Protein AF-A0A0D0CX44-F1 (afdb_monomer_lite)

Foldseek 3Di:
DVLVVLLVVVLVVDDDPVVSVVSVVVRDPDVVSVVVVVLVPDDPVCNVLVVQLVVCCVPPPDHDDPVNSVVSSVDDPPD

pLDDT: mean 85.14, std 7.37, range [43.28, 93.44]

Sequence (79 aa):
FRWVDCQLHSLHALKMPKAIHNALTRLPKDLDEIYSEILQKIDDANYDSVHHIFMWLMYAYEPLNLNQVADILAIDLEE

Secondary structure (DSSP, 8-state):
-HHHHHHHHHHHT--SHHHHHHHHHT--SSHHHHHHHHHTTS-HHHHHHHHHHHHHHHH-SSPPPHHHHHHHHT-----

Organism: NCBI:txid944289

Radius of gyration: 16.03 Å; chains: 1; bounding box: 40×22×40 Å

Structure (mmCIF, N/CA/C/O backbone):
data_AF-A0A0D0CX44-F1
#
_entry.id   AF-A0A0D0CX44-F1
#
loop_
_atom_site.group_PDB
_atom_site.id
_atom_site.type_symbol
_atom_site.label_atom_id
_atom_site.label_alt_id
_atom_site.label_comp_id
_atom_site.label_asym_id
_atom_site.label_entity_id
_atom_site.label_seq_id
_atom_site.pdbx_PDB_ins_code
_atom_site.Cartn_x
_atom_site.Cartn_y
_atom_site.Cartn_z
_atom_site.occupancy
_atom_site.B_iso_or_equiv
_atom_site.auth_seq_id
_atom_site.auth_comp_id
_atom_site.auth_asym_id
_atom_site.auth_atom_id
_atom_site.pdbx_PDB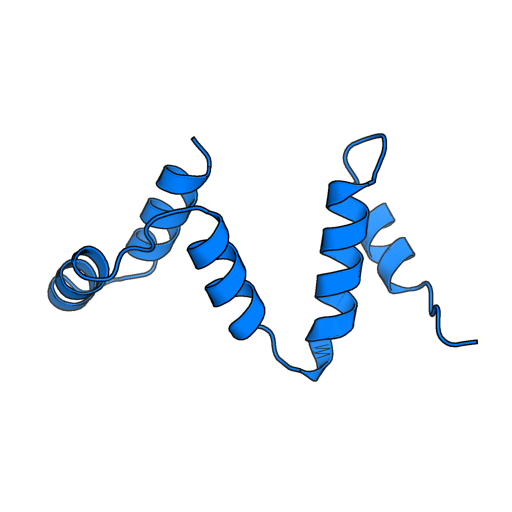_model_num
ATOM 1 N N . PHE A 1 1 ? -14.943 9.703 -3.923 1.00 75.25 1 PHE A N 1
ATOM 2 C CA . PHE A 1 1 ? -15.150 8.279 -3.571 1.00 75.25 1 PHE A CA 1
ATOM 3 C C . PHE A 1 1 ? -13.932 7.620 -2.911 1.00 75.25 1 PHE A C 1
ATOM 5 O O . PHE A 1 1 ? -14.144 6.931 -1.925 1.00 75.25 1 PHE A O 1
ATOM 12 N N . ARG A 1 2 ? -12.679 7.856 -3.356 1.00 82.75 2 ARG A N 1
ATOM 13 C CA . ARG A 1 2 ? -11.466 7.256 -2.742 1.00 82.75 2 ARG A CA 1
ATOM 14 C C . ARG A 1 2 ? -11.308 7.494 -1.233 1.00 82.75 2 ARG A C 1
ATOM 16 O O . ARG A 1 2 ? -10.906 6.583 -0.533 1.00 82.75 2 ARG A O 1
ATOM 23 N N . TRP A 1 3 ? -11.680 8.670 -0.727 1.00 84.88 3 TRP A N 1
ATOM 24 C CA . TRP A 1 3 ? -11.591 8.979 0.708 1.00 84.88 3 TRP A CA 1
ATOM 25 C C . TRP A 1 3 ? -12.367 7.985 1.589 1.00 84.88 3 TRP A C 1
ATOM 27 O O . TRP A 1 3 ? -11.800 7.386 2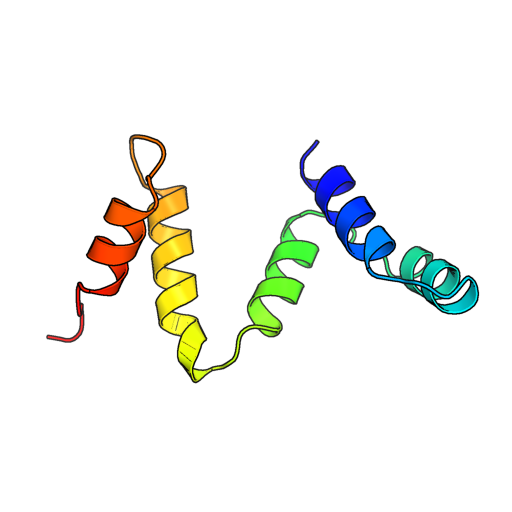.497 1.00 84.88 3 TRP A O 1
ATOM 37 N N . VAL A 1 4 ? -13.640 7.740 1.256 1.00 86.62 4 VAL A N 1
ATOM 38 C CA . VAL A 1 4 ? -14.506 6.798 1.986 1.00 86.62 4 VAL A CA 1
ATOM 39 C C . VAL A 1 4 ? -13.983 5.364 1.874 1.00 86.62 4 VAL A C 1
ATOM 41 O O . VAL A 1 4 ? -14.001 4.625 2.854 1.00 86.62 4 VAL A O 1
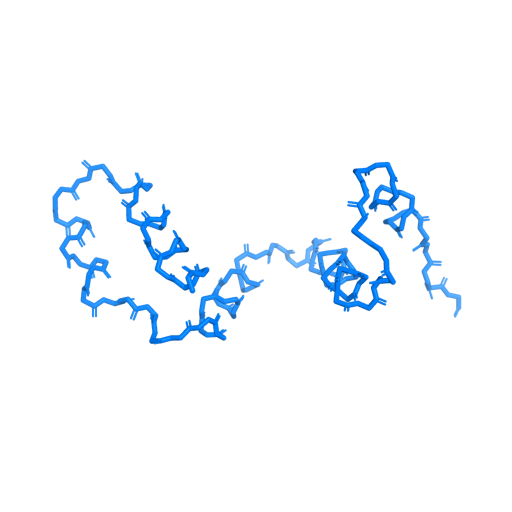ATOM 44 N N . ASP A 1 5 ? -13.478 4.982 0.698 1.00 87.06 5 ASP A N 1
ATOM 45 C CA . ASP A 1 5 ? -12.855 3.673 0.464 1.00 87.06 5 ASP A CA 1
ATOM 46 C C . ASP A 1 5 ? -11.631 3.458 1.374 1.00 87.06 5 ASP A C 1
ATOM 48 O O . ASP A 1 5 ? -11.545 2.452 2.077 1.00 87.06 5 ASP A O 1
ATOM 52 N N . CYS A 1 6 ? -10.734 4.447 1.458 1.00 84.81 6 CYS A N 1
ATOM 53 C CA . CYS A 1 6 ? -9.560 4.408 2.333 1.00 84.81 6 CYS A CA 1
ATOM 54 C C . CYS A 1 6 ? -9.930 4.356 3.826 1.00 84.81 6 CYS A C 1
ATOM 56 O O . CYS A 1 6 ? -9.312 3.611 4.595 1.00 84.81 6 CYS A O 1
ATOM 58 N N . GLN A 1 7 ? -10.955 5.101 4.245 1.00 86.62 7 GLN A N 1
ATOM 59 C CA . GLN A 1 7 ? -11.456 5.053 5.622 1.00 86.62 7 GLN A CA 1
ATOM 60 C C . GLN A 1 7 ? -12.040 3.676 5.955 1.00 86.62 7 GLN A C 1
ATOM 62 O O . GLN A 1 7 ? -11.698 3.091 6.985 1.00 86.62 7 GLN A O 1
ATOM 67 N N . LEU A 1 8 ? -12.871 3.117 5.070 1.00 88.94 8 LEU A N 1
ATOM 68 C CA . LEU A 1 8 ? -13.457 1.794 5.269 1.00 88.94 8 LEU A CA 1
ATOM 69 C C . LEU A 1 8 ? -12.382 0.701 5.295 1.00 88.94 8 LEU A C 1
ATOM 71 O O . LEU A 1 8 ? -12.438 -0.185 6.147 1.00 88.94 8 LEU A O 1
ATOM 75 N N . HIS A 1 9 ? -11.378 0.795 4.422 1.00 86.75 9 HIS A N 1
ATOM 76 C CA . HIS A 1 9 ? -10.239 -0.120 4.407 1.00 86.75 9 HIS A CA 1
ATOM 77 C C . HIS A 1 9 ? -9.467 -0.092 5.735 1.00 86.75 9 HIS A C 1
ATOM 79 O O . HIS A 1 9 ? -9.154 -1.140 6.300 1.00 86.75 9 HIS A O 1
ATOM 85 N N . SER A 1 10 ? -9.230 1.104 6.281 1.00 82.62 10 SER A N 1
ATOM 86 C CA . SER A 1 10 ? -8.553 1.286 7.572 1.00 82.62 10 SER A CA 1
ATOM 87 C C . SER A 1 10 ? -9.345 0.674 8.733 1.00 82.62 10 SER A C 1
ATOM 89 O O . SER A 1 10 ? -8.769 0.056 9.628 1.00 82.62 10 SER A O 1
ATOM 91 N N . LEU A 1 11 ? -10.676 0.786 8.702 1.00 88.94 11 LEU A N 1
ATOM 92 C CA . LEU A 1 11 ? -11.557 0.175 9.701 1.00 88.94 11 LEU A CA 1
ATOM 93 C C . LEU A 1 11 ? -11.643 -1.348 9.553 1.00 88.94 11 LEU A C 1
ATOM 95 O O . LEU A 1 11 ? -11.704 -2.050 10.560 1.00 88.94 11 LEU A O 1
ATOM 99 N N . HIS A 1 12 ? -11.609 -1.866 8.323 1.00 87.12 12 HIS A N 1
ATOM 100 C CA . HIS A 1 12 ? -11.669 -3.302 8.037 1.00 87.12 12 HIS A CA 1
ATOM 101 C C . HIS A 1 12 ? -10.489 -4.080 8.646 1.00 87.12 12 HIS A C 1
ATOM 103 O O . HIS A 1 12 ? -10.636 -5.241 9.025 1.00 87.12 12 HIS A O 1
ATOM 109 N N . ALA A 1 13 ? -9.325 -3.445 8.802 1.00 84.50 13 ALA A N 1
ATOM 110 C CA . ALA A 1 13 ? -8.171 -4.055 9.464 1.00 84.50 13 ALA A CA 1
ATOM 111 C C . ALA A 1 13 ? -8.385 -4.301 10.977 1.00 84.50 13 ALA A C 1
ATOM 113 O O . ALA A 1 13 ? -7.667 -5.099 11.589 1.00 84.50 13 ALA A O 1
ATOM 114 N N . LEU A 1 14 ? -9.367 -3.639 11.600 1.00 88.44 14 LEU A N 1
ATOM 115 C CA . LEU A 1 14 ? -9.610 -3.691 13.040 1.00 88.44 14 LEU A CA 1
ATOM 116 C C . LEU A 1 14 ? -10.569 -4.831 13.400 1.00 88.44 14 LEU A C 1
ATOM 118 O O . LEU A 1 14 ? -11.699 -4.898 12.931 1.00 88.44 14 LEU A O 1
ATOM 122 N N . LYS A 1 15 ? -10.138 -5.713 14.308 1.00 86.38 15 LYS A N 1
ATOM 123 C CA . LYS A 1 15 ? -10.914 -6.905 14.712 1.00 86.38 15 LYS A CA 1
ATOM 124 C C . LYS A 1 15 ? -11.724 -6.726 15.999 1.00 86.38 15 LYS A C 1
ATOM 126 O O . LYS A 1 15 ? -12.567 -7.557 16.317 1.00 86.38 15 LYS A O 1
ATOM 131 N N . MET A 1 16 ? -11.449 -5.674 16.771 1.00 92.25 16 MET A N 1
ATOM 132 C CA . MET A 1 16 ? -12.045 -5.466 18.094 1.00 92.25 16 MET A CA 1
ATOM 133 C C . MET A 1 16 ? -13.029 -4.289 18.084 1.00 92.25 16 MET A C 1
ATOM 135 O O . MET A 1 16 ? -12.635 -3.196 17.676 1.00 92.25 16 MET A O 1
ATOM 139 N N . PRO A 1 17 ? -14.248 -4.434 18.642 1.00 89.44 17 PRO A N 1
ATOM 140 C CA . PRO A 1 17 ? -15.237 -3.351 18.682 1.00 89.44 17 PRO A CA 1
ATOM 141 C C . PRO A 1 17 ? -14.727 -2.059 19.335 1.00 89.44 17 PRO A C 1
ATOM 143 O O . PRO A 1 17 ? -14.992 -0.967 18.843 1.00 89.44 17 PRO A O 1
ATOM 146 N N . LYS A 1 18 ? -13.928 -2.166 20.409 1.00 91.31 18 LYS A N 1
ATOM 147 C CA . LYS A 1 18 ? -13.290 -1.000 21.049 1.00 91.31 18 LYS A CA 1
ATOM 148 C C . LYS A 1 18 ? -12.299 -0.286 20.127 1.00 91.31 18 LYS A C 1
ATOM 150 O O . LYS A 1 18 ? -12.249 0.938 20.130 1.00 91.31 18 LYS A O 1
ATOM 155 N N . ALA A 1 19 ? -11.519 -1.037 19.350 1.00 88.62 19 ALA A N 1
ATOM 156 C CA . ALA A 1 19 ? -10.563 -0.461 18.409 1.00 88.62 19 ALA A CA 1
ATOM 157 C C . ALA A 1 19 ? -11.288 0.273 17.275 1.00 88.62 19 ALA A C 1
ATOM 159 O O . ALA A 1 19 ? -10.903 1.388 16.940 1.00 88.62 19 ALA A O 1
ATOM 160 N N . ILE A 1 20 ? -12.381 -0.306 16.763 1.00 89.62 20 ILE A N 1
ATOM 161 C CA . ILE A 1 20 ? -13.246 0.334 15.763 1.00 89.62 20 ILE A CA 1
ATOM 162 C C . ILE A 1 20 ? -13.820 1.640 16.316 1.00 89.62 20 ILE A C 1
ATOM 164 O O . ILE A 1 20 ? -13.702 2.675 15.670 1.00 89.62 20 ILE A O 1
ATOM 168 N N . HIS A 1 21 ? -14.385 1.624 17.528 1.00 90.81 21 HIS A N 1
ATOM 169 C CA . HIS A 1 21 ? -14.955 2.831 18.130 1.00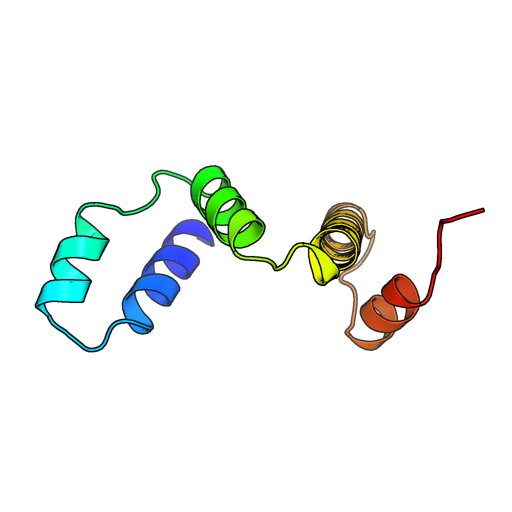 90.81 21 HIS A CA 1
ATOM 170 C C . HIS A 1 21 ? -13.911 3.942 18.294 1.00 90.81 21 HIS A C 1
ATOM 172 O O . HIS A 1 21 ? -14.164 5.083 17.921 1.00 90.81 21 HIS A O 1
ATOM 178 N N . ASN A 1 22 ? -12.710 3.606 18.769 1.00 89.69 22 ASN A N 1
ATOM 179 C CA . ASN A 1 22 ? -11.619 4.574 18.872 1.00 89.69 22 ASN A CA 1
ATOM 180 C C . ASN A 1 22 ? -11.186 5.107 17.498 1.00 89.69 22 ASN A C 1
ATOM 182 O O . ASN A 1 22 ? -10.977 6.310 17.354 1.00 89.69 22 ASN A O 1
ATOM 186 N N . ALA A 1 23 ? -11.076 4.249 16.483 1.00 87.25 23 ALA A N 1
ATOM 187 C CA . ALA A 1 23 ? -10.708 4.671 15.134 1.00 87.25 23 ALA A CA 1
ATOM 188 C C . ALA A 1 23 ? -11.756 5.605 14.510 1.00 87.25 23 ALA A C 1
ATOM 190 O O . ALA A 1 23 ? -11.383 6.598 13.896 1.00 87.25 23 ALA A O 1
ATOM 191 N N . LEU A 1 24 ? -13.050 5.366 14.755 1.00 88.62 24 LEU A N 1
ATOM 192 C CA . LEU A 1 24 ? -14.132 6.260 14.325 1.00 88.62 24 LEU A CA 1
ATOM 193 C C . LEU A 1 24 ? -14.005 7.676 14.915 1.00 88.62 24 LEU A C 1
ATOM 195 O O . LEU A 1 24 ? -14.398 8.640 14.267 1.00 88.62 24 LEU A O 1
ATOM 199 N N . THR A 1 25 ? -13.430 7.821 16.117 1.00 89.44 25 THR A N 1
ATOM 200 C CA . THR A 1 25 ? -13.181 9.144 16.729 1.00 89.44 25 THR A CA 1
ATOM 201 C C . THR A 1 25 ? -11.957 9.871 16.170 1.00 89.44 25 THR A C 1
ATOM 203 O O . THR A 1 25 ? -11.802 11.065 16.409 1.00 89.44 25 THR A O 1
ATOM 206 N N . ARG A 1 26 ? -11.081 9.161 15.450 1.00 84.69 26 ARG A N 1
ATOM 207 C CA . ARG A 1 26 ? -9.810 9.670 14.909 1.00 84.69 26 ARG A CA 1
ATOM 208 C C . ARG A 1 26 ? -9.737 9.495 13.395 1.00 84.69 26 ARG A C 1
ATOM 210 O O . ARG A 1 26 ? -8.661 9.273 12.854 1.00 84.69 26 ARG A O 1
ATOM 217 N N . LEU A 1 27 ? -10.887 9.525 12.723 1.00 84.75 27 LEU A N 1
ATOM 218 C CA . LEU A 1 27 ? -10.907 9.411 11.275 1.00 84.75 27 LEU A CA 1
ATOM 219 C C . LEU A 1 27 ? -10.230 10.637 10.651 1.00 84.75 27 LEU A C 1
ATOM 221 O O . LEU A 1 27 ? -10.555 11.762 11.041 1.00 84.75 27 LEU A O 1
ATOM 225 N N . PRO A 1 28 ? -9.348 10.428 9.665 1.00 84.00 28 PRO A N 1
ATOM 226 C CA . PRO A 1 28 ? -8.740 11.521 8.928 1.00 84.00 28 PRO A CA 1
ATOM 227 C C . PRO A 1 28 ? -9.808 12.287 8.141 1.00 84.00 28 PRO A C 1
ATOM 229 O O . PRO A 1 28 ? -10.736 11.696 7.569 1.00 84.00 28 PRO A O 1
ATOM 232 N N . LYS A 1 29 ? -9.689 13.613 8.153 1.00 84.88 29 LYS A N 1
ATOM 233 C CA . LYS A 1 29 ? -10.684 14.582 7.676 1.00 84.88 29 LYS A CA 1
ATOM 234 C C . LYS A 1 29 ? -10.778 14.638 6.159 1.00 84.88 29 LYS A C 1
ATOM 236 O O . LYS A 1 29 ? -11.852 14.914 5.632 1.00 84.88 29 LYS A O 1
ATOM 241 N N . ASP A 1 30 ? -9.676 14.361 5.476 1.00 85.81 30 ASP A N 1
ATOM 242 C CA . ASP A 1 30 ? -9.555 14.425 4.025 1.00 85.81 30 ASP A CA 1
ATOM 243 C C . ASP A 1 30 ? -8.539 13.395 3.504 1.00 85.81 30 ASP A C 1
ATOM 245 O O . ASP A 1 30 ? -8.032 12.549 4.246 1.00 85.81 30 ASP A O 1
ATOM 249 N N . LEU A 1 31 ? -8.328 13.389 2.186 1.00 84.38 31 LEU A N 1
ATOM 250 C CA . LEU A 1 31 ? -7.359 12.502 1.543 1.00 84.38 31 LEU A CA 1
ATOM 251 C C . LEU A 1 31 ? -5.920 12.867 1.906 1.00 84.38 31 LEU A C 1
ATOM 253 O O . LEU A 1 31 ? -5.106 11.960 2.048 1.00 84.38 31 LEU A O 1
ATOM 257 N N . ASP A 1 32 ? -5.615 14.152 2.069 1.00 84.62 32 ASP A N 1
ATOM 258 C CA . ASP A 1 32 ? -4.252 14.621 2.315 1.00 84.62 32 ASP A CA 1
ATOM 259 C C . ASP A 1 32 ? -3.746 14.119 3.671 1.00 84.62 32 ASP A C 1
ATOM 261 O O . ASP A 1 32 ? -2.614 13.640 3.775 1.00 84.62 32 ASP A O 1
ATOM 265 N N . GLU A 1 33 ? -4.607 14.121 4.693 1.00 86.56 33 GLU A N 1
ATOM 266 C CA . GLU A 1 33 ? -4.304 13.555 6.011 1.00 86.56 33 GLU A CA 1
ATOM 267 C C . GLU A 1 33 ? -4.074 12.033 5.935 1.00 86.56 33 GLU A C 1
ATOM 269 O O . GLU A 1 33 ? -3.110 11.526 6.511 1.00 86.56 33 GLU A O 1
ATOM 274 N N . ILE A 1 34 ? -4.879 11.304 5.144 1.00 87.00 34 ILE A N 1
ATOM 275 C CA . ILE A 1 34 ? -4.685 9.859 4.907 1.00 87.00 34 ILE A CA 1
ATOM 276 C C . ILE A 1 34 ? -3.332 9.587 4.250 1.00 87.00 34 ILE A C 1
ATOM 278 O O . ILE A 1 34 ? -2.586 8.720 4.707 1.00 87.00 34 ILE A O 1
ATOM 282 N N . TYR A 1 35 ? -3.018 10.293 3.163 1.00 82.38 35 TYR A N 1
ATOM 283 C CA . TYR A 1 35 ? -1.765 10.085 2.442 1.00 82.38 35 TYR A CA 1
ATOM 284 C C . TYR A 1 35 ? -0.562 10.453 3.309 1.00 82.38 35 TYR A C 1
ATOM 286 O O . TYR A 1 35 ? 0.410 9.704 3.326 1.00 82.38 35 TYR A O 1
ATOM 294 N N . SER A 1 36 ? -0.658 11.528 4.094 1.00 84.31 36 SER A N 1
ATOM 295 C CA . SER A 1 36 ? 0.390 11.932 5.037 1.00 84.31 36 SER A CA 1
ATOM 296 C C . SER A 1 36 ? 0.655 10.855 6.091 1.00 84.31 36 SER A C 1
ATOM 298 O O . SER A 1 36 ? 1.807 10.483 6.307 1.00 84.31 36 SER A O 1
ATOM 300 N N . GLU A 1 37 ? -0.390 10.293 6.707 1.00 85.38 37 GLU A N 1
ATOM 301 C CA . GLU A 1 37 ? -0.233 9.200 7.676 1.00 85.38 37 GLU A CA 1
ATOM 302 C C . GLU A 1 37 ? 0.351 7.925 7.054 1.00 85.38 37 GLU A C 1
ATOM 304 O O . GLU A 1 37 ? 1.106 7.208 7.710 1.00 85.38 37 GLU A O 1
ATOM 309 N N . ILE A 1 38 ? -0.034 7.593 5.819 1.00 83.75 38 ILE A N 1
ATOM 310 C CA . ILE A 1 38 ? 0.489 6.414 5.117 1.00 83.75 38 ILE A CA 1
ATOM 311 C C . ILE A 1 38 ? 1.964 6.619 4.782 1.00 83.75 38 ILE A C 1
ATOM 313 O O . ILE A 1 38 ? 2.761 5.722 5.041 1.00 83.75 38 ILE A O 1
ATOM 317 N N . LEU A 1 39 ? 2.327 7.794 4.263 1.00 82.25 39 LEU A N 1
ATOM 318 C CA . LEU A 1 39 ? 3.706 8.135 3.925 1.00 82.25 39 LEU A CA 1
ATOM 319 C C . LEU A 1 39 ? 4.617 8.096 5.157 1.00 82.25 39 LEU A C 1
ATOM 321 O O . LEU A 1 39 ? 5.708 7.546 5.082 1.00 82.25 39 LEU A O 1
ATOM 325 N N . GLN A 1 40 ? 4.142 8.575 6.310 1.00 84.69 40 GLN A N 1
ATOM 326 C CA . GLN A 1 40 ? 4.884 8.518 7.579 1.00 84.69 40 GLN A CA 1
ATOM 327 C C . GLN A 1 40 ? 5.103 7.099 8.126 1.00 84.69 40 GLN A C 1
ATOM 329 O O . GLN A 1 40 ? 5.943 6.907 8.999 1.00 84.69 40 GLN A O 1
ATOM 334 N N . LYS A 1 41 ? 4.329 6.104 7.675 1.00 85.31 41 LYS A N 1
ATOM 335 C CA . LYS A 1 41 ? 4.490 4.698 8.093 1.00 85.31 41 LYS A CA 1
ATOM 336 C C . LYS A 1 41 ? 5.505 3.940 7.241 1.00 85.31 41 LYS A C 1
ATOM 338 O O . LYS A 1 41 ? 5.808 2.792 7.565 1.00 85.31 41 LYS A O 1
ATOM 343 N N . ILE A 1 42 ? 5.964 4.529 6.142 1.00 85.81 42 ILE A N 1
ATOM 344 C CA . ILE A 1 42 ? 6.979 3.928 5.283 1.00 85.81 42 ILE A CA 1
ATOM 345 C C . ILE A 1 42 ? 8.315 4.024 6.013 1.00 85.81 42 ILE A C 1
ATOM 347 O O . ILE A 1 42 ? 8.663 5.079 6.528 1.00 85.81 42 ILE A O 1
ATOM 351 N N . ASP A 1 43 ? 9.031 2.906 6.075 1.00 84.94 43 ASP A N 1
AT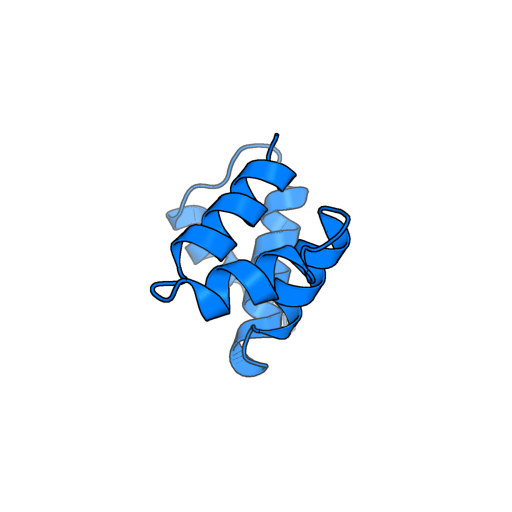OM 352 C CA . ASP A 1 43 ? 10.382 2.862 6.629 1.00 84.94 43 ASP A CA 1
ATOM 353 C C . ASP A 1 43 ? 11.324 3.767 5.826 1.00 84.94 43 ASP A C 1
ATOM 355 O O . ASP A 1 43 ? 11.232 3.793 4.596 1.00 84.94 43 ASP A O 1
ATOM 359 N N . ASP A 1 44 ? 12.248 4.455 6.500 1.00 80.69 44 ASP A N 1
ATOM 360 C CA . ASP A 1 44 ? 13.143 5.441 5.877 1.00 80.69 44 ASP A CA 1
ATOM 361 C C . ASP A 1 44 ? 13.920 4.827 4.700 1.00 80.69 44 ASP A C 1
ATOM 363 O O . ASP A 1 44 ? 14.089 5.462 3.663 1.00 80.69 44 ASP A O 1
ATOM 367 N N . ALA A 1 45 ? 14.292 3.544 4.805 1.00 83.62 45 ALA A N 1
ATOM 368 C CA . ALA A 1 45 ? 14.980 2.801 3.747 1.00 83.62 45 ALA A CA 1
ATOM 369 C C . ALA A 1 45 ? 14.172 2.664 2.440 1.00 83.62 45 ALA A C 1
ATOM 371 O O . ALA A 1 45 ? 14.747 2.437 1.380 1.00 83.62 45 ALA A O 1
ATOM 372 N N . ASN A 1 46 ? 12.843 2.776 2.507 1.00 83.06 46 ASN A N 1
ATOM 373 C CA . ASN A 1 46 ? 11.944 2.659 1.358 1.00 83.06 46 ASN A CA 1
ATOM 374 C C . ASN A 1 46 ? 11.318 3.999 0.954 1.00 83.06 46 ASN A C 1
ATOM 376 O O . ASN A 1 46 ? 10.595 4.047 -0.045 1.00 83.06 46 ASN A O 1
ATOM 380 N N . TYR A 1 47 ? 11.554 5.069 1.719 1.00 84.06 47 TYR A N 1
ATOM 381 C CA . TYR A 1 47 ? 10.888 6.352 1.521 1.00 84.06 47 TYR A CA 1
ATOM 382 C C . TYR A 1 47 ? 11.129 6.900 0.111 1.00 84.06 47 TYR A C 1
ATOM 384 O O . TYR A 1 47 ? 10.167 7.190 -0.602 1.00 84.06 47 TYR A O 1
ATOM 392 N N . ASP A 1 48 ? 12.388 6.941 -0.331 1.00 83.44 48 ASP A N 1
ATOM 393 C CA . ASP A 1 48 ? 12.754 7.489 -1.641 1.00 83.44 48 ASP A CA 1
ATOM 394 C C . ASP A 1 48 ? 12.160 6.679 -2.792 1.00 83.44 48 ASP A C 1
ATOM 396 O O . ASP A 1 48 ? 11.616 7.248 -3.740 1.00 83.44 48 ASP A O 1
ATOM 400 N N . SER A 1 49 ? 12.182 5.349 -2.680 1.00 85.44 49 SER A N 1
ATOM 401 C CA . SER A 1 49 ? 11.562 4.454 -3.661 1.00 85.44 49 SER A CA 1
ATOM 402 C C . SER A 1 49 ? 10.058 4.703 -3.769 1.00 85.44 49 SER A C 1
ATOM 404 O O . SER A 1 49 ? 9.526 4.883 -4.864 1.00 85.44 49 SER A O 1
ATOM 406 N N . VAL A 1 50 ? 9.351 4.762 -2.637 1.00 86.38 50 VAL A N 1
ATOM 407 C CA . VAL A 1 50 ? 7.900 4.979 -2.643 1.00 86.38 50 VAL A CA 1
ATOM 408 C C . VAL A 1 50 ? 7.545 6.385 -3.128 1.00 86.38 50 VAL A C 1
ATOM 410 O O . VAL A 1 50 ? 6.586 6.549 -3.886 1.00 86.38 50 VAL A O 1
ATOM 413 N N . HIS A 1 51 ? 8.334 7.393 -2.758 1.00 83.88 51 HIS A N 1
ATOM 414 C CA . HIS A 1 51 ? 8.166 8.754 -3.252 1.00 83.88 51 HIS A CA 1
ATOM 415 C C . HIS A 1 51 ? 8.311 8.824 -4.781 1.00 83.88 51 HIS A C 1
ATOM 417 O O . HIS A 1 51 ? 7.454 9.406 -5.451 1.00 83.88 51 HIS A O 1
ATOM 423 N N . HIS A 1 52 ? 9.325 8.163 -5.353 1.00 85.00 52 HIS A N 1
ATOM 424 C CA . HIS A 1 52 ? 9.496 8.069 -6.806 1.00 85.00 52 HIS A CA 1
ATOM 425 C C . HIS A 1 52 ? 8.304 7.392 -7.484 1.00 85.00 52 HIS A C 1
ATOM 427 O O . HIS A 1 52 ? 7.785 7.925 -8.466 1.00 85.00 52 HIS A O 1
ATOM 433 N N . ILE A 1 53 ? 7.812 6.272 -6.946 1.00 87.94 53 ILE A N 1
ATOM 434 C CA . ILE A 1 53 ? 6.616 5.605 -7.487 1.00 87.94 53 ILE A CA 1
ATOM 435 C C . ILE A 1 53 ? 5.423 6.565 -7.498 1.00 87.94 53 ILE A C 1
ATOM 437 O O . ILE A 1 53 ? 4.731 6.662 -8.510 1.00 87.94 53 ILE A O 1
ATOM 441 N N . PHE A 1 54 ? 5.169 7.290 -6.404 1.00 85.75 54 PHE A N 1
ATOM 442 C CA . PHE A 1 54 ? 4.042 8.224 -6.347 1.00 85.75 54 PHE A CA 1
ATOM 443 C C . PHE A 1 54 ? 4.179 9.379 -7.333 1.00 85.75 54 PHE A C 1
ATOM 445 O O . PHE A 1 54 ? 3.192 9.747 -7.974 1.00 85.75 54 PHE A O 1
ATOM 452 N N . MET A 1 55 ? 5.390 9.911 -7.502 1.00 86.94 55 MET A N 1
ATOM 453 C CA . MET A 1 55 ? 5.675 10.918 -8.519 1.00 86.94 55 MET A CA 1
ATOM 454 C C . MET A 1 55 ? 5.333 10.384 -9.915 1.00 86.94 55 MET A C 1
ATOM 456 O O . MET A 1 55 ? 4.570 11.011 -10.649 1.00 86.94 55 MET A O 1
ATOM 460 N N . TRP A 1 56 ? 5.807 9.190 -10.265 1.00 88.44 56 TRP A N 1
ATOM 461 C CA . TRP A 1 56 ? 5.512 8.583 -11.561 1.00 88.44 56 TRP A CA 1
ATOM 462 C C . TRP A 1 56 ? 4.028 8.268 -11.753 1.00 88.44 56 TRP A C 1
ATOM 464 O O . TRP A 1 56 ? 3.494 8.530 -12.825 1.00 88.44 56 TRP A O 1
ATOM 474 N N . LEU A 1 57 ? 3.325 7.795 -10.722 1.00 87.38 57 LEU A N 1
ATOM 475 C CA . LEU A 1 57 ? 1.875 7.576 -10.783 1.00 87.38 57 LEU A CA 1
ATOM 476 C C . LEU A 1 57 ? 1.083 8.873 -11.009 1.00 87.38 57 LEU A C 1
ATOM 478 O O . LEU A 1 57 ? 0.026 8.829 -11.633 1.00 87.38 57 LEU A O 1
ATOM 482 N N . MET A 1 58 ? 1.575 10.012 -10.511 1.00 86.56 58 MET A N 1
ATOM 483 C CA . MET A 1 58 ? 0.955 11.324 -10.725 1.00 86.56 58 MET A CA 1
ATOM 484 C C . MET A 1 58 ? 1.211 11.888 -12.125 1.00 86.56 58 MET A C 1
ATOM 486 O O . MET A 1 58 ? 0.321 12.516 -12.695 1.00 86.56 58 MET A O 1
ATOM 490 N N . TYR A 1 59 ? 2.416 11.695 -12.665 1.00 86.94 59 TYR A N 1
ATOM 491 C CA . TYR A 1 59 ? 2.839 12.328 -13.919 1.00 86.94 59 TYR A CA 1
ATOM 492 C C . TYR A 1 59 ? 2.747 11.427 -15.154 1.00 86.94 59 TYR A C 1
ATOM 494 O O . TYR A 1 59 ? 2.868 11.929 -16.273 1.00 86.94 59 TYR A O 1
ATOM 502 N N . ALA A 1 60 ? 2.548 10.118 -14.990 1.00 90.25 60 ALA A N 1
ATOM 503 C CA . ALA A 1 60 ? 2.455 9.206 -16.120 1.00 90.25 60 ALA A CA 1
ATOM 504 C C . ALA A 1 60 ? 1.272 9.561 -17.030 1.00 90.25 60 ALA A C 1
ATOM 506 O O . ALA A 1 60 ? 0.145 9.773 -16.586 1.00 90.25 60 ALA A O 1
ATOM 507 N N . TYR A 1 61 ? 1.548 9.595 -18.334 1.00 90.25 61 TYR A N 1
ATOM 508 C CA . TYR A 1 61 ? 0.544 9.871 -19.360 1.00 90.25 61 TYR A CA 1
ATOM 509 C C . TYR A 1 61 ? -0.529 8.771 -19.439 1.00 90.25 61 TYR A C 1
ATOM 511 O O . TYR A 1 61 ? -1.695 9.051 -19.709 1.00 90.25 61 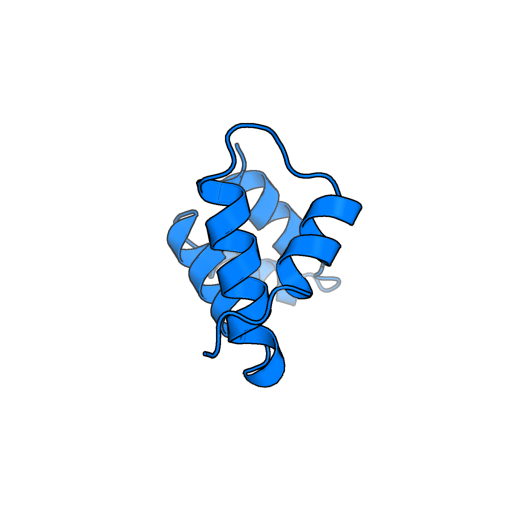TYR A O 1
ATOM 519 N N . GLU A 1 62 ? -0.139 7.526 -19.158 1.00 91.94 62 GLU A N 1
ATOM 520 C CA . GLU A 1 62 ? -1.014 6.356 -19.109 1.00 91.94 62 GLU A CA 1
ATOM 521 C C . GLU A 1 62 ? -0.817 5.591 -17.790 1.00 91.94 62 GLU A C 1
ATOM 523 O O . GLU A 1 62 ? 0.258 5.678 -17.190 1.00 91.94 62 GLU A O 1
ATOM 528 N N . PRO A 1 63 ? -1.823 4.822 -17.326 1.00 91.88 63 PRO A N 1
ATOM 529 C CA . PRO A 1 63 ? -1.690 4.004 -16.126 1.00 91.88 63 PRO A CA 1
ATOM 530 C C . PRO A 1 63 ? -0.500 3.042 -16.215 1.00 91.88 63 PRO A C 1
ATOM 532 O O . PRO A 1 63 ? -0.417 2.224 -17.132 1.00 91.88 63 PRO A O 1
ATOM 535 N N . LEU A 1 64 ? 0.395 3.117 -15.231 1.00 91.44 64 LEU A N 1
ATOM 536 C CA . LEU A 1 64 ? 1.568 2.254 -15.156 1.00 91.44 64 LEU A CA 1
ATOM 537 C C . LEU A 1 64 ? 1.170 0.823 -14.784 1.00 91.44 64 LEU A C 1
ATOM 539 O O . LEU A 1 64 ? 0.374 0.593 -13.870 1.00 91.44 64 LEU A O 1
ATOM 543 N N . ASN A 1 65 ? 1.763 -0.151 -15.469 1.00 93.44 65 ASN A N 1
ATOM 544 C CA . ASN A 1 65 ? 1.693 -1.551 -15.072 1.00 93.44 65 ASN A CA 1
ATOM 545 C C . ASN A 1 65 ? 2.835 -1.917 -14.111 1.00 93.44 65 ASN A C 1
ATOM 547 O O . ASN A 1 65 ? 3.806 -1.181 -13.951 1.00 93.44 65 ASN A O 1
ATOM 551 N N . LEU A 1 66 ? 2.724 -3.086 -13.477 1.00 91.31 66 LEU A N 1
ATOM 552 C CA . LEU A 1 66 ? 3.677 -3.513 -12.452 1.00 91.31 66 LEU A CA 1
ATOM 553 C C . LEU A 1 66 ? 5.119 -3.639 -12.974 1.00 91.31 66 LEU A C 1
ATOM 555 O O . LEU A 1 66 ? 6.046 -3.307 -12.243 1.00 91.31 66 LEU A O 1
ATOM 559 N N . ASN A 1 67 ? 5.308 -4.068 -14.227 1.00 91.94 67 ASN A N 1
ATOM 560 C CA . ASN A 1 67 ? 6.644 -4.166 -14.821 1.00 91.94 67 ASN A CA 1
ATOM 561 C C . ASN A 1 67 ? 7.255 -2.774 -15.006 1.00 91.94 67 ASN A C 1
ATOM 563 O O . ASN A 1 67 ? 8.398 -2.563 -14.636 1.00 91.94 67 ASN A O 1
ATOM 567 N N . GLN A 1 68 ? 6.467 -1.801 -15.473 1.00 91.06 68 GLN A N 1
ATOM 568 C CA . GLN A 1 68 ? 6.929 -0.417 -15.620 1.00 91.06 68 GLN A CA 1
ATOM 569 C C . GLN A 1 68 ? 7.306 0.211 -14.275 1.00 91.06 68 GLN A C 1
ATOM 571 O O . GLN A 1 68 ? 8.287 0.940 -14.197 1.00 91.06 68 GLN A O 1
ATOM 576 N N . VAL A 1 69 ? 6.555 -0.079 -13.208 1.00 90.38 69 VAL A N 1
ATOM 577 C CA . VAL A 1 69 ? 6.906 0.382 -11.855 1.00 90.38 69 VAL A CA 1
ATOM 578 C C . VAL A 1 69 ? 8.221 -0.246 -11.384 1.00 90.38 69 VAL A C 1
ATOM 580 O O . VAL A 1 69 ? 9.042 0.446 -10.789 1.00 90.38 69 VAL A O 1
ATOM 583 N N . ALA A 1 70 ? 8.447 -1.533 -11.667 1.00 89.75 70 ALA A N 1
ATOM 584 C CA . ALA A 1 70 ? 9.708 -2.199 -11.346 1.00 89.75 70 ALA A CA 1
ATOM 585 C C . ALA A 1 70 ? 10.889 -1.609 -12.132 1.00 89.75 70 ALA A C 1
ATOM 587 O O . ALA A 1 70 ? 11.939 -1.362 -11.546 1.00 89.75 70 ALA A O 1
ATOM 588 N N . ASP A 1 71 ? 10.695 -1.326 -13.423 1.00 88.25 71 ASP A N 1
ATOM 589 C CA . ASP A 1 71 ? 11.705 -0.681 -14.264 1.00 88.25 71 ASP A CA 1
ATOM 590 C C . ASP A 1 71 ? 12.047 0.718 -13.735 1.00 88.25 71 ASP A C 1
ATOM 592 O O . ASP A 1 71 ? 13.218 1.056 -13.623 1.00 88.25 71 ASP A O 1
ATOM 596 N N . ILE A 1 72 ? 11.041 1.504 -13.335 1.00 84.62 72 ILE A N 1
ATOM 597 C CA . ILE A 1 72 ? 11.219 2.831 -12.725 1.00 84.62 72 ILE A CA 1
ATOM 598 C C . ILE A 1 72 ? 12.060 2.761 -11.447 1.00 84.62 72 ILE A C 1
ATOM 600 O O . ILE A 1 72 ? 12.934 3.598 -11.251 1.00 84.62 72 ILE A O 1
ATOM 604 N N . LEU A 1 73 ? 11.808 1.775 -10.584 1.00 84.31 73 LEU A N 1
ATOM 605 C CA . LEU A 1 73 ? 12.571 1.583 -9.346 1.00 84.31 73 LEU A CA 1
ATOM 606 C C . LEU A 1 73 ? 14.017 1.141 -9.587 1.00 84.31 73 LEU A C 1
ATOM 608 O O . LEU A 1 73 ? 14.855 1.310 -8.708 1.00 84.31 73 LEU A O 1
ATOM 612 N N . ALA A 1 74 ? 14.304 0.554 -10.749 1.00 85.69 74 ALA A N 1
ATOM 613 C CA . ALA A 1 74 ? 15.655 0.180 -11.149 1.00 85.69 74 ALA A CA 1
ATOM 614 C C . ALA A 1 74 ? 16.451 1.358 -11.740 1.00 85.69 74 ALA A C 1
ATOM 616 O O . ALA A 1 74 ? 17.654 1.218 -11.963 1.00 85.69 74 ALA A O 1
ATOM 617 N N . ILE A 1 75 ? 15.800 2.496 -12.010 1.00 78.31 75 ILE A N 1
ATOM 618 C CA . ILE A 1 75 ? 16.473 3.722 -12.437 1.00 78.31 75 ILE A CA 1
ATOM 619 C C . ILE A 1 75 ? 17.049 4.388 -11.191 1.00 78.31 75 ILE A C 1
ATOM 621 O O . ILE A 1 75 ? 16.323 5.004 -10.413 1.00 78.31 75 ILE A O 1
ATOM 625 N N . ASP A 1 76 ? 18.362 4.278 -11.030 1.00 69.38 76 ASP A N 1
ATOM 626 C CA . ASP A 1 76 ? 19.095 5.100 -10.080 1.00 69.38 76 ASP A CA 1
ATOM 627 C C . ASP A 1 76 ? 19.266 6.505 -10.679 1.00 69.38 76 ASP A C 1
ATOM 629 O O . ASP A 1 76 ? 19.833 6.660 -11.763 1.00 69.38 76 ASP A O 1
ATOM 633 N N . LEU A 1 77 ? 18.685 7.513 -10.027 1.00 62.50 77 LEU A N 1
ATOM 634 C CA . LEU A 1 77 ? 18.814 8.922 -10.417 1.00 62.50 77 LEU A CA 1
ATOM 635 C C . LEU A 1 77 ? 19.968 9.613 -9.674 1.00 62.50 77 LEU A C 1
ATOM 637 O O . LEU A 1 77 ? 20.171 10.813 -9.873 1.00 62.50 77 LEU A O 1
ATOM 641 N N . GLU A 1 78 ? 20.713 8.884 -8.835 1.00 56.56 78 GLU A N 1
ATOM 642 C CA . GLU A 1 78 ? 21.972 9.358 -8.267 1.00 56.56 78 GLU A CA 1
ATOM 643 C C . GLU A 1 78 ? 23.096 9.256 -9.313 1.00 56.56 78 GLU A C 1
ATOM 645 O O . GLU A 1 78 ? 23.772 8.236 -9.452 1.00 56.56 78 GLU A O 1
ATOM 650 N N . GLU A 1 79 ? 23.301 10.353 -10.047 1.00 43.28 79 GLU A N 1
ATOM 651 C CA . GLU A 1 79 ? 24.556 10.671 -10.741 1.00 43.28 79 GLU A CA 1
ATOM 652 C C . GLU A 1 79 ? 25.126 12.000 -10.220 1.00 43.28 79 GLU A C 1
ATOM 654 O O . GLU A 1 79 ? 24.356 12.987 -10.119 1.00 43.28 79 GLU A O 1
#